Protein AF-A0A847G9M0-F1 (afdb_monomer)

Nearest PDB structures (foldseek):
  6fkx-assembly1_C  TM=9.949E-01  e=8.094E-06  metagenome
  3fcy-assembly1_A  TM=9.900E-01  e=1.216E-05  Thermoanaerobacterium saccharolyticum JW/SL-YS485
  3fyt-assembly2_L  TM=9.602E-01  e=1.071E-03  Bacillus pumilus
  7xmj-assembly1_A  TM=9.462E-01  e=1.503E-03  Lactococcus lactis subsp. lactis KF147
  3m81-assembly1_A  TM=8.847E-01  e=8.734E-04  Thermotoga maritima

Foldseek 3Di:
DPDADEEEEEDECQAPPCHPVNVVVVVVPDPHHYDYHYHDHDYPDDDPCVVVVVVVVVVVD

Secondary structure (DSSP, 8-state):
----S-EEEEEETT-SSS-HHHHHHHHTT--S-EEEEEETT--SS--TTHHHHHHHHHHT-

Solvent-accessible surface area (backbone atoms only — not comparable to full-atom values): 3798 Å² total; per-residue (Å²): 118,85,65,69,63,78,44,82,43,80,44,27,65,54,13,79,86,66,38,51,69,63,55,44,61,55,56,72,51,52,79,32,61,70,48,76,48,78,36,72,90,33,42,86,69,90,62,87,64,50,66,60,51,50,49,55,62,58,70,72,106

pLDDT: mean 97.31, std 3.7, range [75.56, 98.75]

Structure (mmCIF, N/CA/C/O backbone):
data_AF-A0A847G9M0-F1
#
_entry.id   AF-A0A847G9M0-F1
#
loop_
_atom_site.group_PDB
_atom_site.id
_atom_site.type_symbol
_atom_site.label_atom_id
_atom_site.label_alt_id
_atom_site.label_comp_id
_atom_site.label_asym_id
_atom_site.label_entity_id
_atom_site.label_seq_id
_atom_site.pdbx_PDB_ins_code
_atom_site.Cartn_x
_atom_site.Cartn_y
_atom_site.Cartn_z
_atom_site.occupancy
_atom_site.B_iso_or_equiv
_atom_site.auth_seq_id
_atom_site.auth_comp_id
_atom_site.auth_asym_id
_atom_site.auth_atom_id
_atom_site.pdbx_PDB_model_num
ATOM 1 N N . PRO A 1 1 ? -3.529 4.411 16.887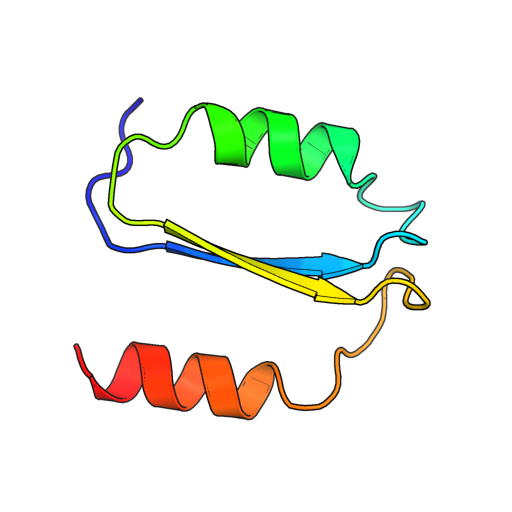 1.00 85.75 1 PRO A N 1
ATOM 2 C CA . PRO A 1 1 ? -4.283 3.834 15.743 1.00 85.75 1 PRO A CA 1
ATOM 3 C C . PRO A 1 1 ? -5.738 4.325 15.755 1.00 85.75 1 PRO A C 1
ATOM 5 O O . PRO A 1 1 ? -6.429 4.066 16.731 1.00 85.75 1 PRO A O 1
ATOM 8 N N . ARG A 1 2 ? -6.174 5.095 14.745 1.00 97.94 2 ARG A N 1
ATOM 9 C CA . ARG A 1 2 ? -7.550 5.649 14.674 1.00 97.94 2 ARG A CA 1
ATOM 10 C C . ARG A 1 2 ? -8.369 5.160 13.475 1.00 97.94 2 ARG A C 1
ATOM 12 O O . ARG A 1 2 ? -9.586 5.253 13.506 1.00 97.94 2 ARG A O 1
ATOM 19 N N . ILE A 1 3 ? -7.709 4.676 12.426 1.00 98.19 3 ILE A N 1
ATOM 20 C CA . ILE A 1 3 ? -8.366 4.187 11.210 1.00 98.19 3 ILE A CA 1
ATOM 21 C C . ILE A 1 3 ? -9.070 2.862 11.529 1.00 98.19 3 ILE A C 1
ATOM 23 O O . ILE A 1 3 ? -8.430 1.950 12.052 1.00 98.19 3 ILE A O 1
ATOM 27 N N . THR A 1 4 ? -10.364 2.778 11.214 1.00 97.69 4 THR A N 1
ATOM 28 C CA . THR A 1 4 ? -11.218 1.591 11.420 1.00 97.69 4 THR A CA 1
ATOM 29 C C . THR A 1 4 ? -11.754 0.992 10.116 1.00 97.69 4 THR A C 1
ATOM 31 O O . THR A 1 4 ? -12.139 -0.174 10.104 1.00 97.69 4 THR A O 1
ATOM 34 N N . GLY A 1 5 ? -11.769 1.761 9.022 1.00 96.44 5 GLY A N 1
ATOM 35 C CA . GLY A 1 5 ? -12.168 1.281 7.697 1.00 96.44 5 GLY A CA 1
ATOM 36 C C . GLY A 1 5 ? -11.126 0.355 7.066 1.00 96.44 5 GLY A C 1
ATOM 37 O O . GLY A 1 5 ? -9.950 0.400 7.432 1.00 96.44 5 GLY A O 1
ATOM 38 N N . ARG A 1 6 ? -11.563 -0.469 6.104 1.00 97.62 6 ARG A N 1
ATOM 39 C CA . ARG A 1 6 ? -10.654 -1.283 5.282 1.00 97.62 6 ARG A CA 1
ATOM 40 C C . ARG A 1 6 ? -9.708 -0.370 4.493 1.00 97.62 6 ARG A C 1
ATOM 42 O O . ARG A 1 6 ? -10.144 0.672 4.008 1.00 97.62 6 ARG A O 1
ATOM 49 N N . VAL A 1 7 ? -8.442 -0.759 4.353 1.00 98.38 7 VAL A N 1
ATOM 50 C CA . VAL A 1 7 ? -7.409 0.022 3.650 1.00 98.38 7 VAL A CA 1
ATOM 51 C C . VAL A 1 7 ? -6.810 -0.788 2.505 1.00 98.38 7 VAL A C 1
ATOM 53 O O . VAL A 1 7 ? -6.371 -1.912 2.713 1.00 98.38 7 VAL A O 1
ATOM 56 N N . LEU A 1 8 ? -6.729 -0.185 1.324 1.00 98.38 8 LEU A N 1
ATOM 57 C CA . LEU A 1 8 ? -5.937 -0.668 0.195 1.00 98.38 8 LEU A CA 1
ATOM 58 C C . LEU A 1 8 ? -4.842 0.370 -0.090 1.00 98.38 8 LEU A C 1
ATOM 60 O O . LEU A 1 8 ? -5.151 1.553 -0.222 1.00 98.38 8 LEU A O 1
ATOM 64 N N . MET A 1 9 ? -3.576 -0.046 -0.147 1.00 98.62 9 MET A N 1
ATOM 65 C CA . MET A 1 9 ? -2.429 0.850 -0.358 1.00 98.62 9 MET A CA 1
ATOM 66 C C . MET A 1 9 ? -1.523 0.315 -1.469 1.00 98.62 9 MET A C 1
ATOM 68 O O . MET A 1 9 ? -1.045 -0.809 -1.364 1.00 98.62 9 MET A O 1
ATOM 72 N N . ALA A 1 10 ? -1.244 1.107 -2.505 1.00 98.50 10 ALA A N 1
ATOM 73 C CA . ALA A 1 10 ? -0.188 0.788 -3.467 1.00 98.50 10 ALA A CA 1
ATOM 74 C C . ALA A 1 10 ? 1.149 1.391 -3.037 1.00 98.50 10 ALA A C 1
ATOM 76 O O . ALA A 1 10 ? 1.175 2.498 -2.505 1.00 98.50 10 ALA A O 1
ATOM 77 N N . VAL A 1 11 ? 2.240 0.672 -3.300 1.00 98.62 11 VAL A N 1
ATOM 78 C CA . VAL A 1 11 ? 3.607 1.113 -2.999 1.00 98.62 11 VAL A CA 1
ATOM 79 C C . VAL A 1 11 ? 4.536 0.750 -4.155 1.00 98.62 11 VAL A C 1
ATOM 81 O O . VAL A 1 11 ? 4.713 -0.434 -4.448 1.00 98.62 11 VAL A O 1
ATOM 84 N N . GLY A 1 12 ? 5.166 1.751 -4.770 1.00 98.62 12 GLY A N 1
ATOM 85 C CA . GLY A 1 12 ? 6.325 1.567 -5.647 1.00 98.62 12 GLY A CA 1
ATOM 86 C C . GLY A 1 12 ? 7.614 1.450 -4.833 1.00 98.62 12 GLY A C 1
ATOM 87 O O . GLY A 1 12 ? 7.893 2.329 -4.019 1.00 98.62 12 G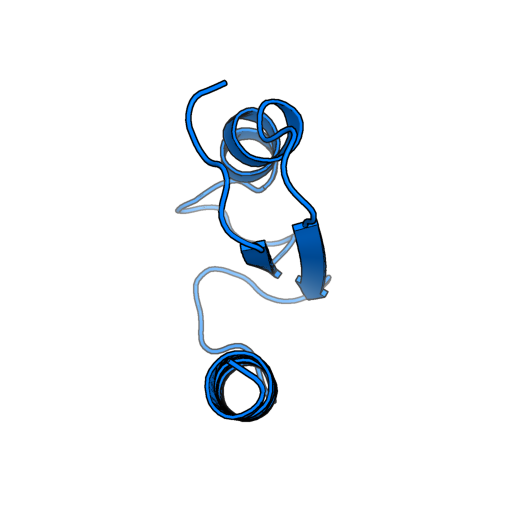LY A O 1
ATOM 88 N N . LEU A 1 13 ? 8.400 0.378 -5.000 1.00 98.44 13 LEU A N 1
ATOM 89 C CA . LEU A 1 13 ? 9.627 0.188 -4.202 1.00 98.44 13 LEU A CA 1
ATOM 90 C C . LEU A 1 13 ? 10.792 1.087 -4.644 1.00 98.44 13 LEU A C 1
ATOM 92 O O . LEU A 1 13 ? 11.720 1.277 -3.859 1.00 98.44 13 LEU A O 1
ATOM 96 N N . MET A 1 14 ? 10.717 1.669 -5.844 1.00 98.44 14 MET A N 1
ATOM 97 C CA . MET A 1 14 ? 11.700 2.622 -6.370 1.00 98.44 14 MET A CA 1
ATOM 98 C C . MET A 1 14 ? 11.272 4.086 -6.156 1.00 98.44 14 MET A C 1
ATOM 100 O O . MET A 1 14 ? 11.884 4.992 -6.716 1.00 98.44 14 MET A O 1
ATOM 104 N N . ASP A 1 15 ? 10.204 4.351 -5.390 1.00 98.44 15 ASP A N 1
ATOM 105 C CA . ASP A 1 15 ? 9.729 5.716 -5.130 1.00 98.44 15 ASP A CA 1
ATOM 106 C C . ASP A 1 15 ? 10.669 6.450 -4.156 1.00 98.44 15 ASP A C 1
ATOM 108 O O . ASP A 1 15 ? 10.722 6.148 -2.963 1.00 98.44 15 ASP A O 1
ATOM 112 N N . GLU A 1 16 ? 11.402 7.441 -4.665 1.00 98.06 16 GLU A N 1
ATOM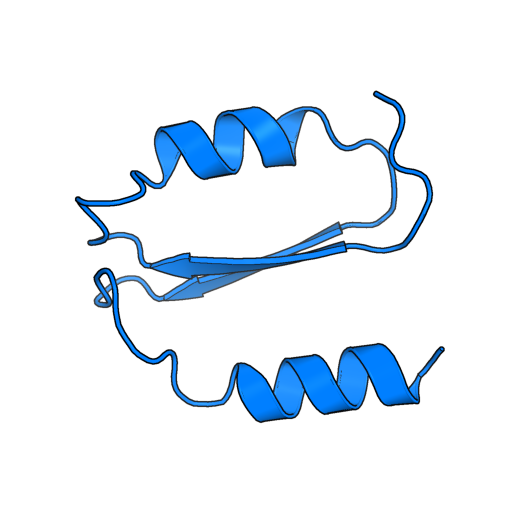 113 C CA . GLU A 1 16 ? 12.277 8.309 -3.865 1.00 98.06 16 GLU A CA 1
ATOM 114 C C . GLU A 1 16 ?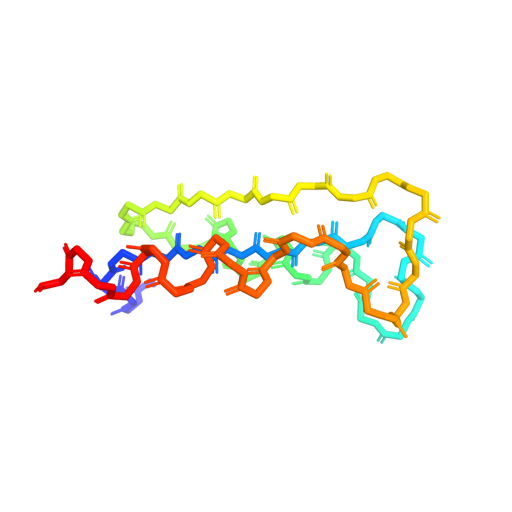 11.577 9.586 -3.353 1.00 98.06 16 GLU A C 1
ATOM 116 O O . GLU A 1 16 ? 12.086 10.238 -2.441 1.00 98.06 16 GLU A O 1
ATOM 121 N N . ILE A 1 17 ? 10.406 9.948 -3.897 1.00 98.56 17 ILE A N 1
ATOM 122 C CA . ILE A 1 17 ? 9.630 11.134 -3.489 1.00 98.56 17 ILE A CA 1
ATOM 123 C C . ILE A 1 17 ? 8.851 10.835 -2.208 1.00 98.56 17 ILE A C 1
ATOM 125 O O . ILE A 1 17 ? 8.847 11.624 -1.262 1.00 98.56 17 ILE A O 1
ATOM 129 N N . CYS A 1 18 ? 8.200 9.677 -2.172 1.00 98.31 18 CYS A N 1
ATOM 130 C CA . CYS A 1 18 ? 7.479 9.147 -1.026 1.00 98.31 18 CYS A CA 1
ATOM 131 C C . CYS A 1 18 ? 8.099 7.795 -0.632 1.00 98.31 18 CYS A C 1
ATOM 133 O O . CYS A 1 18 ? 7.521 6.759 -0.942 1.00 98.31 18 CYS A O 1
ATOM 135 N N . PRO A 1 19 ? 9.247 7.752 0.071 1.00 98.25 19 PRO A N 1
ATOM 136 C CA . PRO A 1 19 ? 9.976 6.505 0.314 1.00 98.25 19 PRO A CA 1
ATOM 137 C C . PRO A 1 19 ? 9.110 5.393 0.931 1.00 98.25 19 PRO A C 1
ATOM 139 O O . PRO A 1 19 ? 8.389 5.681 1.901 1.00 98.25 19 PRO A O 1
ATOM 142 N N . PRO A 1 20 ? 9.220 4.121 0.483 1.00 98.56 20 PRO A N 1
ATOM 143 C CA . PRO A 1 20 ? 8.430 3.003 1.011 1.00 98.56 20 PRO A CA 1
ATOM 144 C C . PRO A 1 20 ? 8.492 2.883 2.533 1.00 98.56 20 PRO A C 1
ATOM 146 O O . PRO A 1 20 ? 7.492 2.592 3.182 1.00 98.56 20 PRO A O 1
ATOM 149 N N . SER A 1 21 ? 9.648 3.173 3.134 1.00 98.44 21 SER A N 1
ATOM 150 C CA . SER A 1 21 ? 9.825 3.180 4.590 1.00 98.44 21 SER A CA 1
ATOM 151 C C . SER A 1 21 ? 8.860 4.135 5.306 1.00 98.44 21 SER A C 1
ATOM 153 O O . SER A 1 21 ? 8.288 3.770 6.333 1.00 98.44 21 SER A O 1
ATOM 155 N N . SER A 1 22 ? 8.632 5.333 4.758 1.00 98.56 22 SER A N 1
ATOM 156 C CA . SER A 1 22 ? 7.702 6.321 5.314 1.00 98.56 22 SER A CA 1
ATOM 157 C C . SER A 1 22 ? 6.243 5.884 5.151 1.00 98.56 22 SER A C 1
ATOM 159 O O . SER A 1 22 ? 5.464 5.964 6.105 1.00 98.56 22 SER A O 1
ATOM 161 N N . GLN A 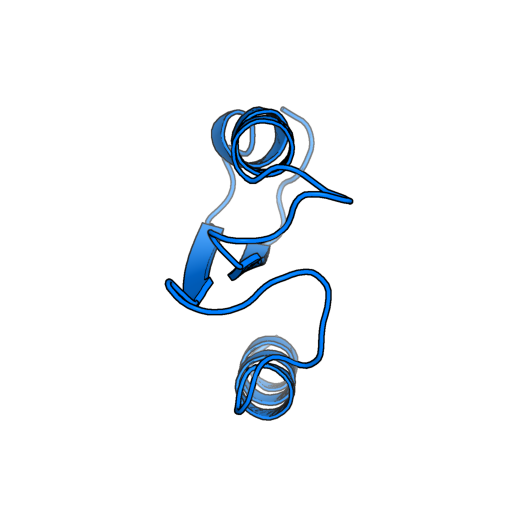1 23 ? 5.896 5.325 3.987 1.00 98.75 23 GLN A N 1
ATOM 162 C CA . GLN A 1 23 ? 4.568 4.775 3.718 1.00 98.75 23 GLN A CA 1
ATOM 163 C C . GLN A 1 23 ? 4.261 3.618 4.685 1.00 98.75 23 GLN A C 1
ATOM 165 O O . GLN A 1 23 ? 3.230 3.609 5.366 1.00 98.75 23 GLN A O 1
ATOM 170 N N . PHE A 1 24 ? 5.208 2.688 4.853 1.00 98.69 24 PHE A N 1
ATOM 171 C CA . PHE A 1 24 ? 5.077 1.570 5.784 1.00 98.69 24 PHE A CA 1
ATOM 172 C C . PHE A 1 24 ? 5.104 1.996 7.255 1.00 98.69 24 PHE A C 1
ATOM 174 O O . PHE A 1 24 ? 4.448 1.355 8.075 1.00 98.69 24 PHE A O 1
ATOM 181 N N . ALA A 1 25 ? 5.763 3.100 7.620 1.00 98.62 25 ALA A N 1
ATOM 182 C CA . ALA A 1 25 ? 5.682 3.642 8.978 1.00 98.62 25 ALA A CA 1
ATOM 183 C C . ALA A 1 25 ? 4.241 4.031 9.365 1.00 98.62 25 ALA A C 1
ATOM 185 O O . ALA A 1 25 ? 3.838 3.825 10.516 1.00 98.62 25 ALA A O 1
ATOM 186 N N . ALA A 1 26 ? 3.453 4.546 8.414 1.00 98.44 26 ALA A N 1
ATOM 187 C CA . ALA A 1 26 ? 2.024 4.787 8.598 1.00 98.44 26 ALA A CA 1
ATOM 188 C C . ALA A 1 26 ? 1.221 3.477 8.538 1.00 98.44 26 ALA A C 1
ATOM 190 O O . ALA A 1 26 ? 0.498 3.160 9.488 1.00 98.44 26 ALA A O 1
ATOM 191 N N . TYR A 1 27 ? 1.394 2.686 7.472 1.00 98.56 27 TYR A N 1
ATOM 192 C CA . TYR A 1 27 ? 0.662 1.435 7.246 1.00 98.56 27 TYR A CA 1
ATOM 193 C C . TYR A 1 27 ? 0.790 0.456 8.415 1.00 98.56 27 TYR A C 1
ATOM 195 O O . TYR A 1 27 ? -0.203 -0.118 8.862 1.00 98.56 27 TYR A O 1
ATOM 203 N N . ASN A 1 28 ? 1.986 0.300 8.985 1.00 98.38 28 ASN A N 1
ATOM 204 C CA . ASN A 1 28 ? 2.247 -0.628 10.087 1.00 98.38 28 ASN A CA 1
ATOM 205 C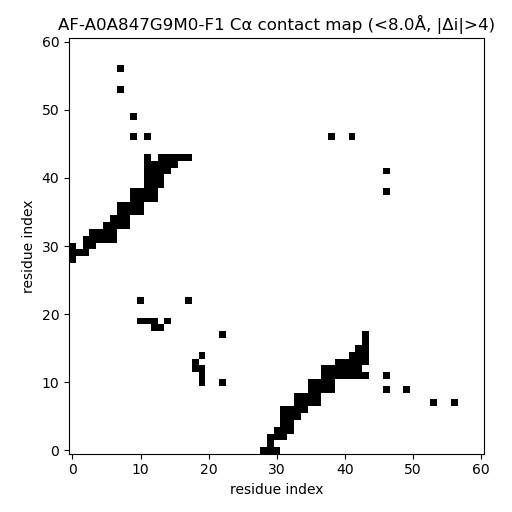 C . ASN A 1 28 ? 1.480 -0.265 11.365 1.00 98.38 28 ASN A C 1
ATOM 207 O O . ASN A 1 28 ? 1.168 -1.153 12.155 1.00 98.38 28 ASN A O 1
ATOM 211 N N . LYS A 1 29 ? 1.103 1.007 11.548 1.00 98.44 29 LYS A N 1
ATOM 212 C CA . LYS A 1 29 ? 0.295 1.462 12.691 1.00 98.44 29 LYS A CA 1
ATOM 213 C C . LYS A 1 29 ? -1.214 1.307 12.479 1.00 98.44 29 LYS A C 1
ATOM 215 O O . LYS A 1 29 ? -1.969 1.537 13.424 1.00 98.44 29 LYS A O 1
ATOM 220 N N . ILE A 1 30 ? -1.670 0.955 11.276 1.00 98.50 30 ILE A N 1
ATOM 221 C CA . ILE A 1 30 ? -3.085 0.685 10.984 1.00 98.50 30 ILE A CA 1
ATOM 222 C C . ILE A 1 30 ? -3.452 -0.693 11.543 1.00 98.50 30 ILE A C 1
ATOM 224 O O . ILE A 1 30 ? -2.775 -1.677 11.250 1.00 98.50 30 ILE A O 1
ATOM 228 N N . THR A 1 31 ? -4.514 -0.764 12.347 1.00 98.19 31 THR A N 1
ATOM 229 C CA . THR A 1 31 ? -5.012 -2.009 12.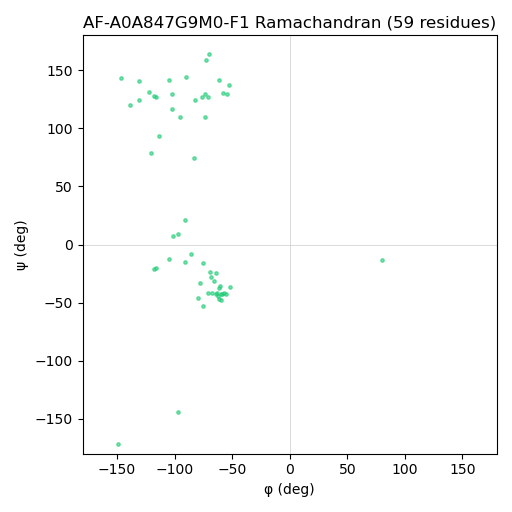966 1.00 98.19 31 THR A CA 1
ATOM 230 C C . THR A 1 31 ? -6.279 -2.554 12.304 1.00 98.19 31 THR A C 1
ATOM 232 O O . THR A 1 31 ? -6.674 -3.677 12.592 1.00 98.19 31 THR A O 1
ATOM 235 N N . ALA A 1 32 ? -6.930 -1.765 11.446 1.00 98.25 32 ALA A N 1
ATOM 236 C CA . ALA A 1 32 ? -8.053 -2.207 10.624 1.00 98.25 32 ALA A CA 1
ATOM 237 C C . ALA A 1 32 ? -7.593 -3.174 9.513 1.00 98.25 32 ALA A C 1
ATOM 239 O O . ALA A 1 32 ? -6.391 -3.220 9.223 1.00 98.25 32 ALA A O 1
ATOM 240 N N . PRO A 1 33 ? -8.514 -3.926 8.873 1.00 97.81 33 PRO A N 1
ATOM 241 C CA . PRO A 1 33 ? -8.167 -4.766 7.731 1.00 97.81 33 PRO A CA 1
ATOM 242 C C . PRO A 1 33 ? -7.469 -3.936 6.654 1.00 97.81 33 PRO A C 1
ATOM 244 O O . PRO A 1 33 ? -7.951 -2.866 6.279 1.00 97.81 33 PRO A O 1
ATOM 247 N N . LYS A 1 34 ? -6.316 -4.410 6.188 1.00 98.12 34 LYS A N 1
ATOM 248 C CA . LYS A 1 34 ? -5.463 -3.664 5.268 1.00 98.12 34 LYS A CA 1
ATOM 249 C C . LYS A 1 34 ? -4.745 -4.594 4.299 1.00 98.12 34 LYS A C 1
ATOM 251 O O . LYS A 1 34 ? -4.326 -5.680 4.696 1.00 98.12 34 LYS A O 1
ATOM 256 N N . GLU A 1 35 ? -4.594 -4.141 3.064 1.00 98.25 35 GLU A N 1
ATOM 257 C CA . GLU A 1 35 ? -3.879 -4.825 1.990 1.00 98.25 35 GLU A CA 1
ATOM 258 C C . GLU A 1 35 ? -2.904 -3.855 1.313 1.00 98.25 35 GLU A C 1
ATOM 260 O O . GLU A 1 35 ? -3.214 -2.673 1.128 1.00 98.25 35 GLU A O 1
ATOM 265 N N . ALA A 1 36 ? -1.716 -4.356 0.963 1.00 98.00 36 ALA A N 1
ATOM 266 C CA . ALA A 1 36 ? -0.688 -3.599 0.263 1.00 98.00 36 ALA A CA 1
ATOM 267 C C . ALA A 1 36 ? -0.392 -4.240 -1.097 1.00 98.00 36 ALA A C 1
ATOM 269 O O . ALA A 1 36 ? -0.078 -5.428 -1.165 1.00 98.00 36 ALA A O 1
ATOM 270 N N . VAL A 1 37 ? -0.450 -3.439 -2.157 1.00 98.44 37 VAL A N 1
ATOM 271 C CA . VAL A 1 37 ? -0.115 -3.831 -3.528 1.00 98.44 37 VAL A CA 1
ATOM 272 C C . VAL A 1 37 ? 1.270 -3.285 -3.849 1.00 98.44 37 VAL A C 1
ATOM 274 O O . VAL A 1 37 ? 1.486 -2.074 -3.828 1.00 98.44 37 VAL A O 1
ATOM 277 N N . ILE A 1 38 ? 2.221 -4.179 -4.104 1.00 98.44 38 ILE A N 1
ATOM 278 C CA . ILE A 1 38 ? 3.632 -3.821 -4.266 1.00 98.44 38 ILE A CA 1
ATOM 279 C C . ILE A 1 38 ? 4.001 -3.801 -5.743 1.00 98.44 38 ILE A C 1
ATOM 281 O O . ILE A 1 38 ? 3.783 -4.784 -6.448 1.00 98.44 38 ILE A O 1
ATOM 285 N N . TYR A 1 39 ? 4.616 -2.703 -6.171 1.00 98.56 39 TYR A N 1
ATOM 286 C CA . TYR A 1 39 ? 5.165 -2.499 -7.506 1.00 98.56 39 TYR A CA 1
ATOM 287 C C . TYR A 1 39 ? 6.698 -2.388 -7.395 1.00 98.56 39 TYR A C 1
ATOM 289 O O . TYR A 1 39 ? 7.209 -1.305 -7.104 1.00 98.56 39 TYR A O 1
ATOM 297 N N . PRO A 1 40 ? 7.455 -3.494 -7.556 1.00 98.44 40 PRO A N 1
ATOM 298 C CA . PRO A 1 40 ? 8.886 -3.522 -7.243 1.00 98.44 40 PRO A CA 1
ATOM 299 C C . PRO A 1 40 ? 9.732 -2.559 -8.073 1.00 98.44 40 PRO A C 1
ATOM 301 O O . PRO A 1 40 ? 10.649 -1.950 -7.541 1.00 98.44 40 PRO A O 1
ATOM 304 N N . ASP A 1 41 ? 9.392 -2.396 -9.348 1.00 98.19 41 ASP A N 1
ATOM 305 C CA . ASP A 1 41 ? 10.212 -1.654 -10.309 1.00 98.19 41 ASP A CA 1
ATOM 306 C C . ASP A 1 41 ? 9.698 -0.229 -10.574 1.00 98.19 41 ASP A C 1
ATOM 308 O O . ASP A 1 41 ? 10.204 0.448 -11.464 1.00 98.19 41 ASP A O 1
ATOM 312 N N . PHE A 1 42 ? 8.686 0.229 -9.827 1.00 98.38 42 PHE A N 1
ATOM 313 C CA . PHE A 1 42 ? 8.016 1.508 -10.074 1.00 98.38 42 PHE A CA 1
ATOM 314 C C . PHE A 1 42 ? 8.421 2.569 -9.055 1.00 98.38 42 PHE A C 1
ATOM 316 O O . PHE A 1 42 ? 8.547 2.288 -7.857 1.00 98.38 42 PHE A O 1
ATOM 323 N N . ALA A 1 43 ? 8.576 3.796 -9.545 1.00 98.19 43 ALA A N 1
ATOM 324 C CA . ALA A 1 43 ? 8.879 4.976 -8.750 1.00 98.19 43 ALA A CA 1
ATOM 325 C C . ALA A 1 43 ? 7.600 5.772 -8.415 1.00 98.19 43 ALA A C 1
ATOM 327 O O . ALA A 1 43 ? 6.533 5.202 -8.160 1.00 98.19 43 ALA A O 1
ATOM 328 N N . HIS A 1 44 ? 7.705 7.103 -8.386 1.00 98.12 44 HIS A N 1
ATOM 329 C CA . HIS A 1 44 ? 6.578 8.007 -8.169 1.00 98.12 44 HIS A CA 1
ATOM 330 C C . HIS A 1 44 ? 5.814 8.267 -9.475 1.00 98.12 44 HIS A C 1
ATOM 332 O O . HIS A 1 44 ? 5.953 9.312 -10.113 1.00 98.12 44 HIS A O 1
ATOM 338 N N . GLU A 1 45 ? 5.046 7.275 -9.911 1.00 97.06 45 GLU A N 1
ATOM 339 C CA . GLU A 1 45 ? 4.421 7.266 -11.232 1.00 97.06 45 GLU A CA 1
ATOM 340 C C . GLU A 1 45 ? 3.088 6.503 -11.251 1.00 97.06 45 GLU A C 1
ATOM 342 O O . GLU A 1 45 ? 2.535 6.139 -10.214 1.00 97.06 45 GLU A O 1
ATOM 347 N N . HIS A 1 46 ? 2.531 6.293 -12.446 1.00 97.06 46 HIS A N 1
ATOM 348 C CA . HIS A 1 46 ? 1.292 5.540 -12.603 1.00 97.06 46 HIS A CA 1
ATOM 349 C C . HIS A 1 46 ? 1.519 4.038 -12.389 1.00 97.06 46 HIS A C 1
ATOM 351 O O . HIS A 1 46 ? 2.364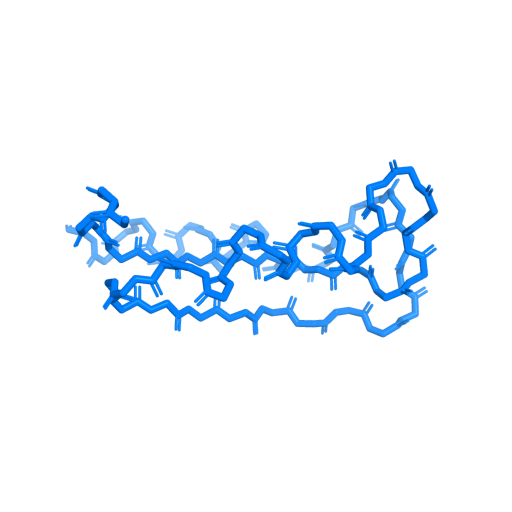 3.439 -13.047 1.00 97.06 46 HIS A O 1
ATOM 357 N N . TYR A 1 47 ? 0.700 3.421 -11.533 1.00 97.94 47 TYR A N 1
ATOM 358 C CA . TYR A 1 47 ? 0.722 1.981 -11.269 1.00 97.94 47 TYR A CA 1
ATOM 359 C C . TYR A 1 47 ? -0.320 1.242 -12.127 1.00 97.94 47 TYR A C 1
ATOM 361 O O . TYR A 1 47 ? -1.526 1.387 -11.880 1.00 97.94 47 TYR A O 1
ATOM 369 N N . PRO A 1 48 ? 0.102 0.444 -13.129 1.00 97.62 48 PRO A N 1
ATOM 370 C CA . PRO A 1 48 ? -0.814 -0.260 -14.020 1.00 97.62 48 PRO A CA 1
ATOM 371 C C . PRO A 1 48 ? -1.758 -1.190 -13.252 1.00 97.62 48 PRO A C 1
ATOM 373 O O . PRO A 1 48 ? -1.324 -1.987 -12.426 1.00 97.62 48 PRO A O 1
ATOM 376 N N . GLY A 1 49 ? -3.060 -1.097 -13.530 1.00 97.88 49 GLY A N 1
ATOM 377 C CA . GLY A 1 49 ? -4.091 -1.936 -12.904 1.00 97.88 49 GLY A CA 1
ATOM 378 C C . GLY A 1 49 ? -4.531 -1.499 -11.502 1.00 97.88 49 GLY A C 1
ATOM 379 O O . GLY A 1 49 ? -5.590 -1.932 -11.046 1.00 97.88 49 GLY A O 1
ATOM 380 N N . PHE A 1 50 ? -3.809 -0.592 -10.829 1.00 98.19 50 PHE A N 1
ATOM 381 C CA . PHE A 1 50 ? -4.207 -0.143 -9.490 1.00 98.19 50 PHE A CA 1
ATOM 382 C C . PHE A 1 50 ? -5.528 0.641 -9.494 1.00 98.19 50 PHE A C 1
ATOM 384 O O . PHE A 1 50 ? -6.302 0.562 -8.540 1.00 98.19 50 PHE A O 1
ATOM 391 N N . MET A 1 51 ? -5.825 1.364 -10.579 1.00 97.94 51 MET A N 1
ATOM 392 C CA . MET A 1 51 ? -7.102 2.072 -10.737 1.00 97.94 51 MET A CA 1
ATOM 393 C C . MET A 1 51 ? -8.289 1.104 -10.799 1.00 97.94 51 MET A C 1
ATOM 395 O O . MET A 1 51 ? -9.294 1.331 -10.127 1.00 97.94 51 MET A O 1
ATOM 399 N N . ASP A 1 52 ? -8.152 -0.007 -11.526 1.00 98.06 52 ASP A N 1
ATOM 400 C CA . ASP A 1 52 ? -9.190 -1.039 -11.604 1.00 98.06 52 ASP A CA 1
ATOM 401 C C . ASP A 1 52 ? -9.358 -1.748 -10.255 1.00 98.06 52 ASP A C 1
ATOM 403 O O . ASP A 1 52 ? -10.482 -1.943 -9.794 1.00 98.06 52 ASP A O 1
ATOM 407 N N . GLN A 1 53 ? -8.253 -2.067 -9.568 1.00 97.38 53 GLN A N 1
ATOM 408 C CA . GLN A 1 53 ? -8.293 -2.617 -8.206 1.00 97.38 53 GLN A CA 1
ATOM 409 C C . GLN A 1 53 ? -8.979 -1.664 -7.223 1.00 97.38 53 GLN A C 1
ATOM 411 O O . GLN A 1 53 ? -9.801 -2.098 -6.419 1.00 97.38 53 GLN A O 1
ATOM 416 N N . THR A 1 54 ? -8.690 -0.364 -7.314 1.00 97.94 54 THR A N 1
ATOM 417 C CA . THR A 1 54 ? -9.340 0.668 -6.498 1.00 97.94 54 THR A CA 1
ATOM 418 C C . THR A 1 54 ? -10.839 0.719 -6.785 1.00 97.94 54 THR A C 1
ATOM 420 O O . THR A 1 54 ? -11.638 0.757 -5.851 1.00 97.94 54 THR A O 1
ATOM 423 N N . PHE A 1 55 ? -11.245 0.662 -8.057 1.00 98.06 55 PHE A N 1
ATOM 424 C CA . PHE A 1 55 ? -12.657 0.609 -8.427 1.00 98.06 55 PHE A CA 1
ATOM 425 C C . PHE A 1 55 ? -13.354 -0.621 -7.832 1.00 98.06 55 PHE A C 1
ATOM 427 O O . PHE A 1 55 ? -14.395 -0.472 -7.200 1.00 98.06 55 PHE A O 1
ATOM 434 N N . GLN A 1 56 ? -12.766 -1.815 -7.957 1.00 97.62 56 GLN A N 1
ATOM 435 C CA . GLN A 1 56 ? -13.328 -3.043 -7.377 1.00 97.62 56 GLN A CA 1
ATOM 436 C C . GLN A 1 56 ? -13.404 -2.983 -5.846 1.00 97.62 56 GLN A C 1
ATOM 438 O O . GLN A 1 56 ? -14.416 -3.364 -5.257 1.00 97.62 56 GLN A O 1
ATOM 443 N N . PHE A 1 57 ? -12.364 -2.455 -5.197 1.00 97.06 57 PHE A N 1
ATOM 444 C CA . PHE A 1 57 ? -12.331 -2.262 -3.749 1.00 97.06 57 PHE A CA 1
ATOM 445 C C . PHE A 1 57 ? -13.476 -1.363 -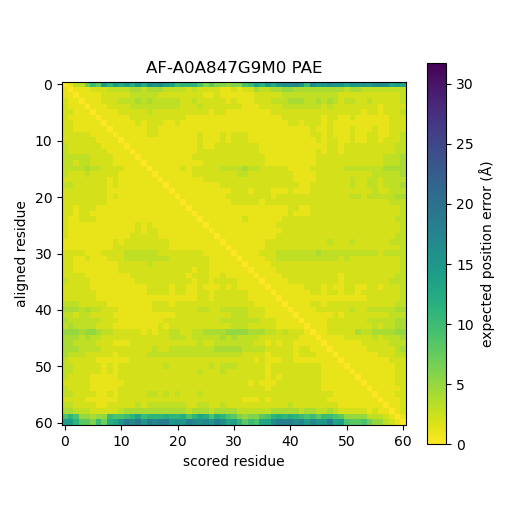3.264 1.00 97.06 57 PHE A C 1
ATOM 447 O O . PHE A 1 57 ? -14.124 -1.677 -2.266 1.00 97.06 57 PHE A O 1
ATOM 454 N N . MET A 1 58 ? -13.749 -0.276 -3.990 1.00 97.75 58 MET A N 1
ATOM 455 C CA . MET A 1 58 ? -14.816 0.670 -3.658 1.00 97.75 58 MET A CA 1
ATOM 456 C C . MET A 1 58 ? -16.210 0.166 -4.056 1.00 97.75 58 MET A C 1
ATOM 458 O O . MET A 1 58 ? -17.176 0.465 -3.365 1.00 97.75 58 MET A O 1
ATOM 462 N N . ALA A 1 59 ? -16.331 -0.597 -5.145 1.00 96.06 59 ALA A N 1
ATOM 463 C CA . ALA A 1 59 ? -17.601 -1.164 -5.602 1.00 96.06 59 ALA A CA 1
ATOM 464 C C . ALA A 1 59 ? -18.142 -2.257 -4.662 1.00 96.06 59 ALA A C 1
ATOM 466 O O . ALA A 1 59 ? -19.343 -2.511 -4.647 1.00 96.06 59 ALA A O 1
ATOM 467 N N . GLY A 1 60 ? -17.266 -2.897 -3.881 1.00 84.06 60 GLY A N 1
ATOM 468 C CA . GLY A 1 60 ? -17.622 -3.868 -2.842 1.00 84.06 60 GLY A CA 1
ATOM 469 C C . GLY A 1 60 ? -17.846 -3.266 -1.448 1.00 84.06 60 GLY A C 1
ATOM 470 O O . GLY A 1 60 ? -17.656 -3.985 -0.456 1.00 84.06 60 GLY A O 1
ATOM 471 N N . LEU A 1 61 ? -18.137 -1.961 -1.356 1.00 75.56 61 LEU A N 1
ATOM 472 C CA . LEU A 1 61 ? -18.519 -1.264 -0.118 1.00 75.56 61 LEU A CA 1
ATOM 473 C C . LEU A 1 61 ? -20.027 -1.303 0.134 1.00 75.56 61 LEU A C 1
ATOM 475 O O . LEU A 1 61 ? -20.804 -1.212 -0.840 1.00 75.56 61 LEU A O 1
#

Sequence (61 aa):
PRITGRVLMAVGLMDEICPPSSQFAAYNKITAPKEAVIYPDFAHEHYPGFMDQTFQFMAGL

Radius of gyration: 12.17 Å; Cα contacts (8 Å, |Δi|>4): 75; chains: 1; bounding box: 31×16×30 Å

Mean predicted aligned error: 2.25 Å